Protein AF-A0A7Z9V517-F1 (afdb_monomer_lite)

Radius of gyration: 25.82 Å; chains: 1; bounding box: 36×52×67 Å

Secondary structure (DSSP, 8-state):
----EEEEEETTEEEEEETTTEEEEEEGGG----------------------THHHHHHHHHHHHHHHHHHHHHHHHHHT-HHHHHHHH-HHHHHHHHHT-HHHHHH-HHHHHHHHSHHHHHHHHH--

Structure (mmCIF, N/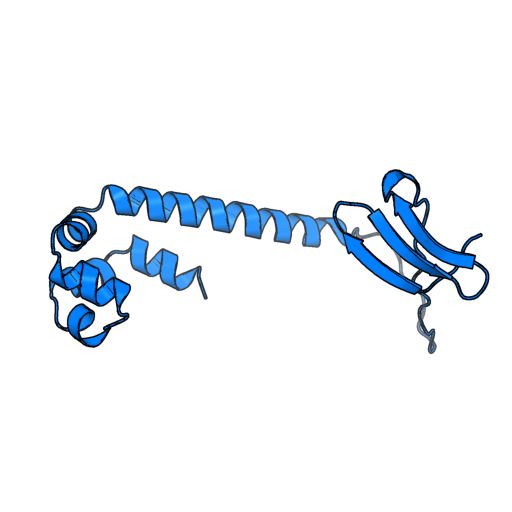CA/C/O backbone):
data_AF-A0A7Z9V517-F1
#
_entry.id   AF-A0A7Z9V517-F1
#
loop_
_atom_site.group_PDB
_atom_site.id
_atom_site.type_symbol
_atom_site.label_atom_id
_atom_site.label_alt_id
_atom_site.label_comp_id
_atom_site.label_asym_id
_atom_site.label_entity_id
_atom_site.label_seq_id
_atom_site.pdbx_PDB_ins_code
_atom_site.Cartn_x
_atom_site.Cartn_y
_atom_site.Cartn_z
_atom_site.occupancy
_atom_site.B_iso_or_equiv
_atom_site.auth_seq_id
_atom_site.auth_comp_id
_atom_site.auth_asym_id
_atom_site.auth_atom_id
_atom_site.pdbx_PDB_model_num
ATOM 1 N N . MET A 1 1 ? 9.382 -38.000 40.197 1.00 59.97 1 MET A N 1
ATOM 2 C CA . MET A 1 1 ? 9.467 -36.674 39.544 1.00 59.97 1 MET A CA 1
ATOM 3 C C . MET A 1 1 ? 10.438 -36.799 38.389 1.00 59.97 1 MET A C 1
ATOM 5 O O . MET A 1 1 ? 11.538 -37.285 38.616 1.00 59.97 1 MET A O 1
ATOM 9 N N . ILE A 1 2 ? 10.018 -36.449 37.175 1.00 63.31 2 ILE A N 1
ATOM 10 C CA . ILE A 1 2 ? 10.877 -36.505 35.987 1.00 63.31 2 ILE A CA 1
ATOM 11 C C . ILE A 1 2 ? 11.438 -35.103 35.777 1.00 63.31 2 ILE A C 1
ATOM 13 O O . ILE A 1 2 ? 10.679 -34.138 35.729 1.00 63.31 2 ILE A O 1
ATOM 17 N N . SER A 1 3 ? 12.760 -35.006 35.690 1.00 65.94 3 SER A N 1
ATOM 18 C CA . SER A 1 3 ? 13.480 -33.750 35.496 1.00 65.94 3 SER A CA 1
ATOM 19 C C . SER A 1 3 ? 14.325 -33.874 34.236 1.00 65.94 3 SER A C 1
ATOM 21 O O . SER A 1 3 ? 15.010 -34.881 34.036 1.00 65.94 3 SER A O 1
ATOM 23 N N . GLY A 1 4 ? 14.271 -32.864 33.382 1.00 69.94 4 GLY A N 1
ATOM 24 C CA . GLY A 1 4 ? 14.965 -32.859 32.104 1.00 69.94 4 GLY A CA 1
ATOM 25 C C . GLY A 1 4 ? 14.929 -31.481 31.467 1.00 69.94 4 GLY A C 1
ATOM 26 O O . GLY A 1 4 ? 14.243 -30.580 31.950 1.00 69.94 4 GLY A O 1
ATOM 27 N N . GLU A 1 5 ? 15.694 -31.332 30.400 1.00 74.69 5 GLU A N 1
ATOM 28 C CA . GLU A 1 5 ? 15.727 -30.127 29.583 1.00 74.69 5 GLU A CA 1
ATOM 29 C C . GLU A 1 5 ? 14.647 -30.211 28.504 1.00 74.69 5 GLU A C 1
ATOM 31 O O . GLU A 1 5 ? 14.480 -31.256 27.876 1.00 74.69 5 GLU A O 1
ATOM 36 N N . ILE A 1 6 ? 13.893 -29.134 28.298 1.00 77.69 6 ILE A N 1
ATOM 37 C CA . ILE A 1 6 ? 12.879 -29.081 27.242 1.00 77.69 6 ILE A CA 1
ATOM 38 C C . ILE A 1 6 ? 13.603 -28.805 25.924 1.00 77.69 6 ILE A C 1
ATOM 40 O O . ILE A 1 6 ? 14.203 -27.749 25.765 1.00 77.69 6 ILE A O 1
ATOM 44 N N . LEU A 1 7 ? 13.543 -29.756 24.991 1.00 79.00 7 LEU A N 1
ATOM 45 C CA . LEU A 1 7 ? 14.159 -29.643 23.669 1.00 79.00 7 LEU A CA 1
ATOM 46 C C . LEU A 1 7 ? 13.232 -28.964 22.657 1.00 79.00 7 LEU A C 1
ATOM 48 O O . LEU A 1 7 ? 13.695 -28.223 21.797 1.00 79.00 7 LEU A O 1
ATOM 52 N N . SER A 1 8 ? 11.927 -29.249 22.712 1.00 71.44 8 SER A N 1
ATOM 53 C CA . SER A 1 8 ? 10.958 -28.699 21.759 1.00 71.44 8 SER A CA 1
ATOM 54 C C . SER A 1 8 ? 9.523 -28.790 22.282 1.00 71.44 8 SER A C 1
ATOM 56 O O . SER A 1 8 ? 9.188 -29.707 23.036 1.00 71.44 8 SER A O 1
ATOM 58 N N . LEU A 1 9 ? 8.675 -27.855 21.852 1.00 72.88 9 LEU A N 1
ATOM 59 C CA . LEU A 1 9 ? 7.227 -27.865 22.045 1.00 72.88 9 LEU A CA 1
ATOM 60 C C . LEU A 1 9 ? 6.573 -27.791 20.665 1.00 72.88 9 LEU A C 1
ATOM 62 O O . LEU A 1 9 ? 6.654 -26.762 19.998 1.00 72.88 9 LEU A O 1
ATOM 66 N N . ASN A 1 10 ? 5.936 -28.879 20.235 1.00 73.88 10 ASN A N 1
ATOM 67 C CA . ASN A 1 10 ? 5.239 -28.931 18.952 1.00 73.88 10 ASN A CA 1
ATOM 68 C C . ASN A 1 10 ? 3.863 -29.581 19.135 1.00 73.88 10 ASN A C 1
ATOM 70 O O . ASN A 1 10 ? 3.748 -30.610 19.804 1.00 73.88 10 ASN A O 1
ATOM 74 N N . GLY A 1 11 ? 2.814 -28.938 18.612 1.00 62.28 11 GLY A N 1
ATOM 75 C CA . GLY A 1 11 ? 1.448 -29.471 18.644 1.00 62.28 11 GLY A CA 1
ATOM 76 C C . GLY A 1 11 ? 0.924 -29.811 20.045 1.00 62.28 11 GLY A C 1
ATOM 77 O O . GLY A 1 11 ? 0.196 -30.785 20.203 1.00 62.28 11 GLY A O 1
ATOM 78 N N . GLY A 1 12 ? 1.336 -29.070 21.082 1.00 69.62 12 GLY A N 1
ATOM 79 C CA . GLY A 1 12 ? 0.914 -29.324 22.468 1.00 69.62 12 GLY A CA 1
ATOM 80 C C . GLY A 1 12 ? 1.610 -30.510 23.146 1.00 69.62 12 GLY A C 1
ATOM 81 O O . GLY A 1 12 ? 1.116 -31.015 24.153 1.00 69.62 12 GLY A O 1
ATOM 82 N N . THR A 1 13 ? 2.751 -30.965 22.623 1.00 79.00 13 THR A N 1
ATOM 83 C CA . THR A 1 13 ? 3.551 -32.041 23.221 1.00 79.00 13 THR A CA 1
ATOM 84 C C . THR A 1 13 ? 4.974 -31.562 23.510 1.00 79.00 13 THR A C 1
ATOM 86 O O . THR A 1 13 ? 5.656 -31.033 22.631 1.00 79.00 13 THR A O 1
ATOM 89 N N . TYR A 1 14 ? 5.433 -31.750 24.749 1.00 79.38 14 TYR A N 1
ATOM 90 C CA . TYR A 1 14 ? 6.783 -31.410 25.192 1.00 79.38 14 TYR A CA 1
ATOM 91 C C . TYR A 1 14 ? 7.738 -32.559 24.912 1.00 79.38 14 TYR A C 1
ATOM 93 O O . TYR A 1 14 ? 7.587 -33.652 25.454 1.00 79.38 14 TYR A O 1
ATOM 101 N N . THR A 1 15 ? 8.766 -32.297 24.118 1.00 79.69 15 THR A N 1
ATOM 102 C CA . THR A 1 15 ? 9.908 -33.200 23.992 1.00 79.69 15 THR A CA 1
ATOM 103 C C . THR A 1 15 ? 10.962 -32.758 24.987 1.00 79.69 15 THR A C 1
ATOM 105 O O . THR A 1 15 ? 11.480 -31.646 24.896 1.00 79.69 15 THR A O 1
ATOM 108 N N . LEU A 1 16 ? 11.262 -33.614 25.956 1.00 79.81 16 LEU A N 1
ATOM 109 C CA . LEU A 1 16 ? 12.207 -33.332 27.024 1.00 79.81 16 LEU A CA 1
ATOM 110 C C . LEU A 1 16 ? 13.284 -34.408 27.101 1.00 79.81 16 LEU A C 1
ATOM 112 O O . LEU A 1 16 ? 13.030 -35.598 26.941 1.00 79.81 16 LEU A O 1
ATOM 116 N N . ARG A 1 17 ? 14.521 -33.979 27.325 1.00 78.25 17 ARG A N 1
ATOM 117 C CA . ARG A 1 17 ? 15.677 -34.853 27.472 1.00 78.25 17 ARG A CA 1
ATOM 118 C C . ARG A 1 17 ? 16.026 -34.958 28.939 1.00 78.25 17 ARG A C 1
ATOM 120 O O . ARG A 1 17 ? 16.468 -33.997 29.566 1.00 78.25 17 ARG A O 1
ATOM 127 N N . SER A 1 18 ? 15.813 -36.140 29.494 1.00 74.12 18 SER A N 1
ATOM 128 C CA . SER A 1 18 ? 16.231 -36.476 30.845 1.00 74.12 18 SER A CA 1
ATOM 129 C C . SER A 1 18 ? 17.555 -37.230 30.792 1.00 74.12 18 SER A C 1
ATOM 131 O O . SER A 1 18 ? 17.709 -38.177 30.024 1.00 74.12 18 SER A O 1
ATOM 133 N N . GLY A 1 19 ? 18.522 -36.832 31.621 1.00 72.06 19 GLY A N 1
ATOM 134 C CA . GLY A 1 19 ? 19.837 -37.481 31.657 1.00 72.06 19 GLY A CA 1
ATOM 135 C C . GLY A 1 19 ? 19.788 -38.958 32.067 1.00 72.06 19 GLY A C 1
ATOM 136 O O . GLY A 1 19 ? 20.676 -39.713 31.696 1.00 72.06 19 GLY A O 1
ATOM 137 N N . SER A 1 20 ? 18.747 -39.378 32.793 1.00 69.81 20 SER A N 1
ATOM 138 C CA . SER A 1 20 ? 18.571 -40.759 33.260 1.00 69.81 20 SER A CA 1
ATOM 139 C C . SER A 1 20 ? 17.622 -41.600 32.405 1.00 69.81 20 SER A C 1
ATOM 141 O O . SER A 1 20 ? 17.688 -42.822 32.468 1.00 69.81 20 SER A O 1
ATOM 143 N N . LEU A 1 21 ? 16.732 -40.972 31.631 1.00 68.94 21 LEU A N 1
ATOM 144 C CA . LEU A 1 21 ? 15.660 -41.661 30.894 1.00 68.94 21 LEU A CA 1
ATOM 145 C C . LEU A 1 21 ? 15.686 -41.400 29.379 1.00 68.94 21 LEU A C 1
ATOM 147 O O . LEU A 1 21 ? 14.824 -41.889 28.657 1.00 68.94 21 LEU A O 1
ATOM 151 N N . GLY A 1 22 ? 16.661 -40.633 28.886 1.00 76.31 22 GLY A N 1
ATOM 152 C CA . GLY A 1 22 ? 16.758 -40.272 27.475 1.00 76.31 22 GLY A CA 1
ATOM 153 C C . GLY A 1 22 ? 15.721 -39.226 27.061 1.00 76.31 22 GLY A C 1
ATOM 154 O O . GLY A 1 22 ? 15.322 -38.369 27.852 1.00 76.31 22 GLY A O 1
ATOM 155 N N . THR A 1 23 ? 15.320 -39.258 25.793 1.00 79.81 23 THR A N 1
ATOM 156 C CA . THR A 1 23 ? 14.335 -38.325 25.235 1.00 79.81 23 THR A CA 1
ATOM 157 C C . THR A 1 23 ? 12.930 -38.869 25.455 1.00 79.81 23 THR A C 1
ATOM 159 O O . THR A 1 23 ? 12.600 -39.947 24.969 1.00 79.81 23 THR A O 1
ATOM 162 N N . ILE A 1 24 ? 12.104 -38.120 26.179 1.00 76.94 24 ILE A N 1
ATOM 163 C CA . ILE A 1 24 ? 10.715 -38.465 26.467 1.00 76.94 24 ILE A CA 1
ATOM 164 C C . ILE A 1 24 ? 9.809 -37.384 25.883 1.00 76.94 24 ILE A C 1
ATOM 166 O O . ILE A 1 24 ? 10.075 -36.186 25.989 1.00 76.94 24 ILE A O 1
ATOM 170 N N . THR A 1 25 ? 8.706 -37.827 25.302 1.00 80.88 25 THR A N 1
ATOM 171 C CA . THR A 1 25 ? 7.668 -36.985 24.719 1.00 80.88 25 THR A CA 1
ATOM 172 C C . THR A 1 25 ? 6.450 -37.010 25.643 1.00 80.88 25 THR A C 1
ATOM 174 O O . THR A 1 25 ? 5.878 -38.070 25.887 1.00 80.88 25 THR A O 1
ATOM 177 N N . ILE A 1 26 ? 6.075 -35.861 26.209 1.00 77.44 26 ILE A N 1
ATOM 178 C CA . ILE A 1 26 ? 4.992 -35.729 27.192 1.00 77.44 26 ILE A CA 1
ATOM 179 C C . ILE A 1 26 ? 3.913 -34.785 26.648 1.00 77.44 26 ILE A C 1
ATOM 181 O O . ILE A 1 26 ? 4.205 -33.613 26.404 1.00 77.44 26 ILE A O 1
ATOM 185 N N . PRO A 1 27 ? 2.659 -35.243 26.495 1.00 78.75 27 PRO A N 1
ATOM 186 C CA . PRO A 1 27 ? 1.542 -34.366 26.158 1.00 78.75 27 PRO A CA 1
ATOM 187 C C . PRO A 1 27 ? 1.367 -33.273 27.215 1.00 78.75 27 PRO A C 1
ATOM 189 O O . PRO A 1 27 ? 1.414 -33.560 28.413 1.00 78.75 27 PRO A O 1
ATOM 192 N N . GLN A 1 28 ? 1.116 -32.033 26.796 1.00 65.94 28 GLN A N 1
ATOM 193 C CA . GLN A 1 28 ? 0.913 -30.896 27.702 1.00 65.94 28 GLN A CA 1
ATOM 194 C C . GLN A 1 28 ? -0.209 -31.149 28.719 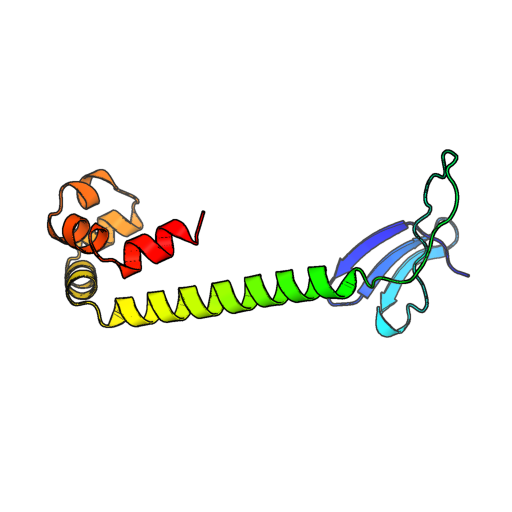1.00 65.94 28 GLN A C 1
ATOM 196 O O . GLN A 1 28 ? -0.105 -30.710 29.861 1.00 65.94 28 GLN A O 1
ATOM 201 N N . SER A 1 29 ? -1.237 -31.919 28.347 1.00 75.88 29 SER A N 1
ATOM 202 C CA . SER A 1 29 ? -2.333 -32.322 29.240 1.00 75.88 29 SER A CA 1
ATOM 203 C C . SER A 1 29 ? -1.873 -33.102 30.478 1.00 75.88 29 SER A C 1
ATOM 205 O O . SER A 1 29 ? -2.542 -33.065 31.506 1.00 75.88 29 SER A O 1
ATOM 207 N N . ASN A 1 30 ? -0.715 -33.763 30.411 1.00 72.81 30 ASN A N 1
ATOM 208 C CA . ASN A 1 30 ? -0.144 -34.540 31.511 1.00 72.81 30 ASN A CA 1
ATOM 209 C C . ASN A 1 30 ? 0.906 -33.755 32.324 1.00 72.81 30 ASN A C 1
ATOM 211 O O . ASN A 1 30 ? 1.510 -34.301 33.252 1.00 72.81 30 ASN A O 1
ATOM 215 N N . VAL A 1 31 ? 1.141 -32.476 32.007 1.00 67.38 31 VAL A N 1
ATOM 216 C CA . VAL A 1 31 ? 2.111 -31.626 32.708 1.00 67.38 31 VAL A CA 1
ATOM 217 C C . VAL A 1 31 ? 1.425 -30.887 33.854 1.00 67.38 31 VAL A C 1
ATOM 219 O O . VAL A 1 31 ? 0.681 -29.934 33.653 1.00 67.38 31 VAL A O 1
ATOM 222 N N . ARG A 1 32 ? 1.704 -31.308 35.092 1.00 66.94 32 ARG A N 1
ATOM 223 C CA . ARG A 1 32 ? 1.070 -30.720 36.286 1.00 66.94 32 ARG A CA 1
ATOM 224 C C . ARG A 1 32 ? 1.745 -29.439 36.787 1.00 66.94 32 ARG A C 1
ATOM 226 O O . ARG A 1 32 ? 1.081 -28.592 37.376 1.00 66.94 32 ARG A O 1
ATOM 233 N N . THR A 1 33 ? 3.061 -29.287 36.629 1.00 58.62 33 THR A N 1
ATOM 234 C CA . THR A 1 33 ? 3.805 -28.092 37.078 1.00 58.62 33 THR A CA 1
ATOM 235 C C . THR A 1 33 ? 5.157 -28.018 36.372 1.00 58.62 33 THR A C 1
ATOM 237 O O . THR A 1 33 ? 5.908 -28.991 36.400 1.00 58.62 33 THR A O 1
ATOM 240 N N . ILE A 1 34 ? 5.504 -26.858 35.809 1.00 64.75 34 ILE A N 1
ATOM 241 C CA . ILE A 1 34 ? 6.850 -26.562 35.301 1.00 64.75 34 ILE A CA 1
ATOM 242 C C . ILE A 1 34 ? 7.521 -25.621 36.300 1.00 64.75 34 ILE A C 1
ATOM 244 O O . ILE A 1 34 ? 6.990 -24.557 36.608 1.00 64.75 34 ILE A O 1
ATOM 248 N N . ARG A 1 35 ? 8.679 -26.018 36.836 1.00 65.00 35 ARG A N 1
ATOM 249 C CA . ARG A 1 35 ? 9.496 -25.154 37.696 1.00 65.00 35 ARG A CA 1
ATOM 250 C C . ARG A 1 35 ? 10.738 -24.728 36.918 1.00 65.00 35 ARG A C 1
ATOM 252 O O . ARG A 1 35 ? 11.625 -25.568 36.747 1.00 65.00 35 ARG A O 1
ATOM 259 N N . PRO A 1 36 ? 10.833 -23.473 36.447 1.00 53.44 36 PRO A N 1
ATOM 260 C CA . PRO A 1 36 ? 12.096 -22.974 35.933 1.00 53.44 36 PRO A CA 1
ATOM 261 C C . PRO A 1 36 ? 13.114 -23.024 37.073 1.00 53.44 36 PRO A C 1
ATOM 263 O O . PRO A 1 36 ? 12.836 -22.593 38.194 1.00 53.44 36 PRO A O 1
ATOM 266 N N . ARG A 1 37 ? 14.288 -23.604 36.809 1.00 53.19 37 ARG A N 1
ATOM 267 C CA . ARG A 1 37 ? 15.425 -23.517 37.727 1.00 53.19 37 ARG A CA 1
ATOM 268 C C . ARG A 1 37 ? 15.927 -22.076 37.692 1.00 53.19 37 ARG A C 1
ATOM 270 O O . ARG A 1 37 ? 16.856 -21.754 36.964 1.00 53.19 37 ARG A O 1
ATOM 277 N N . SER A 1 38 ? 15.266 -21.202 38.444 1.00 48.47 38 SER A N 1
ATOM 278 C CA . SER A 1 38 ? 15.752 -19.858 38.715 1.00 48.47 38 SER A CA 1
ATOM 279 C C . SER A 1 38 ? 17.110 -19.984 39.399 1.00 48.47 38 SER A C 1
ATOM 281 O O . SER A 1 38 ? 17.210 -20.509 40.509 1.00 48.47 38 SER A O 1
ATOM 283 N N . ALA A 1 39 ? 18.162 -19.539 38.715 1.00 48.75 39 ALA A N 1
ATOM 284 C CA . ALA A 1 39 ? 19.442 -19.260 39.338 1.00 48.75 39 ALA A CA 1
ATOM 285 C C . ALA A 1 39 ? 19.227 -18.091 40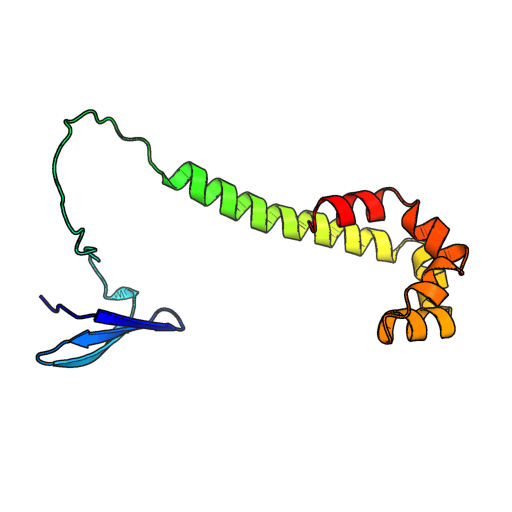.309 1.00 48.75 39 ALA A C 1
ATOM 287 O O . ALA A 1 39 ? 19.208 -16.923 39.928 1.00 48.75 39 ALA A O 1
ATOM 288 N N . THR A 1 40 ? 18.960 -18.426 41.567 1.00 42.12 40 THR A N 1
ATOM 289 C CA . THR A 1 40 ? 18.778 -17.467 42.649 1.00 42.12 40 THR A CA 1
ATOM 290 C C . THR A 1 40 ? 20.129 -16.859 43.007 1.00 42.12 40 THR A C 1
ATOM 292 O O . THR A 1 40 ? 20.911 -17.487 43.715 1.00 42.12 40 THR A O 1
ATOM 295 N N . ASN A 1 41 ? 20.372 -15.616 42.591 1.00 42.50 41 ASN A N 1
ATOM 296 C CA . ASN A 1 41 ? 21.266 -14.719 43.316 1.00 42.50 41 ASN A CA 1
ATOM 297 C C . ASN A 1 41 ? 20.434 -13.633 44.012 1.00 42.50 41 ASN A C 1
ATOM 299 O O . ASN A 1 41 ? 19.923 -12.707 43.399 1.00 42.50 41 ASN A O 1
ATOM 303 N N . ALA A 1 42 ? 20.276 -13.867 45.315 1.00 47.56 42 ALA A N 1
ATOM 304 C CA . ALA A 1 42 ? 20.168 -12.943 46.439 1.00 47.56 42 ALA A CA 1
ATOM 305 C C . ALA A 1 42 ? 19.351 -11.629 46.343 1.00 47.56 42 ALA A C 1
ATOM 307 O O . ALA A 1 42 ? 19.753 -10.652 45.729 1.00 47.56 42 ALA A O 1
ATOM 308 N N . ARG A 1 43 ? 18.361 -11.590 47.254 1.00 49.78 43 ARG A N 1
ATOM 309 C CA . ARG A 1 43 ? 17.928 -10.470 48.120 1.00 49.78 43 ARG A CA 1
ATOM 310 C C . ARG A 1 43 ? 17.236 -9.274 47.455 1.00 49.78 43 ARG A C 1
ATOM 312 O O . ARG A 1 43 ? 17.882 -8.319 47.053 1.00 49.78 43 ARG A O 1
ATOM 319 N N . THR A 1 44 ? 15.915 -9.201 47.633 1.00 39.72 44 THR A N 1
ATOM 320 C CA . THR A 1 44 ? 15.298 -8.258 48.595 1.00 39.72 44 THR A CA 1
ATOM 321 C C . THR A 1 44 ? 13.798 -8.532 48.781 1.00 39.72 44 THR A C 1
ATOM 323 O O . THR A 1 44 ? 13.019 -8.600 47.842 1.00 39.72 44 THR A O 1
ATOM 326 N N . GLN A 1 45 ? 13.457 -8.768 50.048 1.00 46.09 45 GLN A N 1
ATOM 327 C CA . GLN A 1 45 ? 12.188 -8.578 50.761 1.00 46.09 45 GLN A CA 1
ATOM 328 C C . GLN A 1 45 ? 10.916 -8.191 49.975 1.00 46.09 45 GLN A C 1
ATOM 330 O O . GLN A 1 45 ? 10.696 -7.045 49.605 1.00 46.09 45 GLN A O 1
ATOM 335 N N . SER A 1 46 ? 10.008 -9.165 49.908 1.00 50.56 46 SER A N 1
ATOM 336 C CA . SER A 1 46 ? 8.655 -9.123 50.483 1.00 50.56 46 SER A CA 1
ATOM 337 C C . SER A 1 46 ? 7.877 -7.802 50.462 1.00 50.56 46 SER A C 1
ATOM 339 O O . SER A 1 46 ? 7.849 -7.098 51.467 1.00 50.56 46 SER A O 1
ATOM 341 N N . ARG A 1 47 ? 7.059 -7.605 49.420 1.00 43.12 47 ARG A N 1
ATOM 342 C CA . ARG A 1 47 ? 5.660 -7.155 49.554 1.00 43.12 47 ARG A CA 1
ATOM 343 C C . ARG A 1 47 ? 4.807 -7.802 48.457 1.00 43.12 47 ARG A C 1
ATOM 345 O O . ARG A 1 47 ? 4.986 -7.523 47.280 1.00 43.12 47 ARG A O 1
ATOM 352 N N . SER A 1 48 ? 3.884 -8.675 48.849 1.00 40.59 48 SER A N 1
ATOM 353 C CA . SER A 1 48 ? 2.687 -9.001 48.061 1.00 40.59 48 SER A CA 1
ATOM 354 C C . SER A 1 48 ? 1.540 -8.135 48.605 1.00 40.59 48 SER A C 1
ATOM 356 O O . SER A 1 48 ? 1.514 -7.872 49.807 1.00 40.59 48 SER A O 1
ATOM 358 N N . PRO A 1 49 ? 0.630 -7.660 47.744 1.00 48.84 49 PRO A N 1
ATOM 359 C CA . PRO A 1 49 ? -0.423 -8.547 47.282 1.00 48.84 49 PRO A CA 1
ATOM 360 C C . PRO A 1 49 ? -0.496 -8.623 45.757 1.00 48.84 49 PRO A C 1
ATOM 362 O O . PRO A 1 49 ? -0.512 -7.615 45.055 1.00 48.84 49 PRO A O 1
ATOM 365 N N . SER A 1 50 ? -0.549 -9.870 45.289 1.00 50.72 50 SER A N 1
ATOM 366 C CA . SER A 1 50 ? -1.433 -10.342 44.223 1.00 50.72 50 SER A CA 1
ATOM 367 C C . SER A 1 50 ? -1.917 -9.259 43.251 1.00 50.72 50 SER A C 1
ATOM 369 O O . SER A 1 50 ? -2.977 -8.671 43.432 1.00 50.72 50 SER A O 1
ATOM 371 N N . HIS A 1 51 ? -1.135 -9.012 42.206 1.00 46.38 51 HIS A N 1
ATOM 372 C CA . HIS A 1 51 ? -1.668 -8.531 40.941 1.00 46.38 51 HIS A CA 1
ATOM 373 C C . HIS A 1 51 ? -1.273 -9.572 39.905 1.00 46.38 51 HIS A C 1
ATOM 375 O O . HIS A 1 51 ? -0.092 -9.777 39.626 1.00 46.38 51 HIS A O 1
ATOM 381 N N . ASN A 1 52 ? -2.275 -10.303 39.422 1.00 48.34 52 ASN A N 1
ATOM 382 C CA . ASN A 1 52 ? -2.145 -11.211 38.294 1.00 48.34 52 ASN A CA 1
ATOM 383 C C . ASN A 1 52 ? -1.405 -10.490 37.151 1.00 48.34 52 ASN A C 1
ATOM 385 O O . ASN A 1 52 ? -1.935 -9.501 36.652 1.00 48.34 52 ASN A O 1
ATOM 389 N N . PRO A 1 53 ? -0.257 -10.990 36.657 1.00 51.84 53 PRO A N 1
ATOM 390 C CA . PRO A 1 53 ? 0.327 -10.485 35.409 1.00 51.84 53 PRO A CA 1
ATOM 391 C C . PRO A 1 53 ? -0.531 -10.862 34.184 1.00 51.84 53 PRO A C 1
ATOM 393 O O . PRO A 1 53 ? -0.274 -10.423 33.068 1.00 51.84 53 PRO A O 1
ATOM 396 N N . VAL A 1 54 ? -1.574 -11.670 34.400 1.00 51.66 54 VAL A N 1
ATOM 397 C CA . VAL A 1 54 ? -2.457 -12.230 33.376 1.00 51.66 54 VAL A CA 1
ATOM 398 C C . VAL A 1 54 ? -3.315 -11.159 32.693 1.00 51.66 54 VAL A C 1
ATOM 400 O O . VAL A 1 54 ? -3.634 -11.314 31.521 1.00 51.66 54 VAL A O 1
ATOM 403 N N . SER A 1 55 ? -3.660 -10.057 33.364 1.00 52.69 55 SER A N 1
ATOM 404 C CA . SER A 1 55 ? -4.457 -8.993 32.736 1.00 52.69 55 SER A CA 1
ATOM 405 C C . SER A 1 55 ? -3.680 -8.233 31.659 1.00 52.69 55 SER A C 1
ATOM 407 O O . SER A 1 55 ? -4.256 -7.955 30.619 1.00 52.69 55 SER A O 1
ATOM 409 N N . GLY A 1 56 ? -2.382 -7.967 31.845 1.00 55.72 56 GLY A N 1
ATOM 410 C CA . GLY A 1 56 ? -1.557 -7.331 30.807 1.00 55.72 56 GLY A CA 1
ATOM 411 C C . GLY A 1 56 ? -1.353 -8.238 29.591 1.00 55.72 56 GLY A C 1
ATOM 412 O O . GLY A 1 56 ? -1.573 -7.829 28.461 1.00 55.72 56 GLY A O 1
ATOM 413 N N . GLN A 1 57 ? -1.053 -9.516 29.834 1.00 53.09 57 GLN A N 1
ATOM 414 C CA . GLN A 1 57 ? -0.770 -10.482 28.770 1.00 53.09 57 GLN A CA 1
ATOM 415 C C . GLN A 1 57 ? -2.013 -10.878 27.951 1.00 53.09 57 GLN A C 1
ATOM 417 O O . GLN A 1 57 ? -1.908 -11.093 26.747 1.00 53.09 57 GLN A O 1
ATOM 422 N N . ILE A 1 58 ? -3.200 -10.942 28.571 1.00 56.00 58 ILE A N 1
ATOM 423 C CA . ILE A 1 58 ? -4.469 -11.122 27.841 1.00 56.00 58 ILE A CA 1
ATOM 424 C C . ILE A 1 58 ? -4.836 -9.848 27.070 1.00 56.00 58 ILE A C 1
ATOM 426 O O . ILE A 1 58 ? -5.365 -9.954 25.965 1.00 56.00 58 ILE A O 1
ATOM 430 N N . GLN A 1 59 ? -4.524 -8.664 27.607 1.00 56.69 59 GLN A N 1
ATOM 431 C CA . GLN A 1 59 ? -4.745 -7.395 26.912 1.00 56.69 59 GLN A CA 1
ATOM 432 C C . GLN A 1 59 ? -3.885 -7.292 25.647 1.00 56.69 59 GLN A C 1
ATOM 434 O O . GLN A 1 59 ? -4.407 -6.886 24.616 1.00 56.69 59 GLN A O 1
ATOM 439 N N . ASP A 1 60 ? -2.619 -7.716 25.697 1.00 59.41 60 ASP A N 1
ATOM 440 C CA . ASP A 1 60 ? -1.717 -7.733 24.537 1.00 59.41 60 ASP A CA 1
ATOM 441 C C . ASP A 1 60 ? -2.177 -8.739 23.469 1.00 59.41 60 ASP A C 1
ATOM 443 O O . ASP A 1 60 ? -2.192 -8.424 22.280 1.00 59.41 60 ASP A O 1
ATOM 447 N N . MET A 1 61 ? -2.636 -9.930 23.878 1.00 57.31 61 MET A N 1
ATOM 448 C CA . MET A 1 61 ? -3.208 -10.919 22.952 1.00 57.31 61 MET A CA 1
ATOM 449 C C . MET A 1 61 ? -4.530 -10.433 22.334 1.00 57.31 61 MET A C 1
ATOM 451 O O . MET A 1 61 ? -4.743 -10.623 21.138 1.00 57.31 61 MET A O 1
ATOM 455 N N . GLN A 1 62 ? -5.396 -9.761 23.104 1.00 57.69 62 GLN A N 1
ATOM 456 C CA . GLN A 1 62 ? -6.586 -9.089 22.568 1.00 57.69 62 GLN A CA 1
ATOM 457 C C . GLN A 1 62 ? -6.214 -7.946 21.622 1.00 57.69 62 GLN A C 1
ATOM 459 O O . GLN A 1 62 ? -6.867 -7.789 20.597 1.00 57.69 62 GLN A O 1
ATOM 464 N N . HIS A 1 63 ? -5.170 -7.172 21.919 1.00 57.12 63 HIS A N 1
ATOM 465 C CA . HIS A 1 63 ? -4.708 -6.086 21.055 1.00 57.12 63 HIS A CA 1
ATOM 466 C C . HIS A 1 63 ? -4.165 -6.605 19.723 1.00 57.12 63 HIS A C 1
ATOM 468 O O . HIS A 1 63 ? -4.450 -6.011 18.689 1.00 57.12 63 HIS A O 1
ATOM 474 N N . MET A 1 64 ? -3.445 -7.730 19.729 1.00 56.78 64 MET A N 1
ATOM 475 C CA . MET A 1 64 ? -2.977 -8.387 18.504 1.00 56.78 64 MET A CA 1
ATOM 476 C C . MET A 1 64 ? -4.151 -8.942 17.685 1.00 56.78 64 MET A C 1
ATOM 478 O O . MET A 1 64 ? -4.255 -8.650 16.500 1.00 56.78 64 MET A O 1
ATOM 482 N N . MET A 1 65 ? -5.097 -9.645 18.325 1.00 56.94 65 MET A N 1
ATOM 483 C CA . MET A 1 65 ? -6.293 -10.172 17.645 1.00 56.94 65 MET A CA 1
ATOM 484 C C . MET A 1 65 ? -7.212 -9.067 17.095 1.00 56.94 65 MET A C 1
ATOM 486 O O . MET A 1 65 ? -7.813 -9.235 16.037 1.00 56.94 65 MET A O 1
ATOM 490 N N . THR A 1 66 ? -7.323 -7.935 17.797 1.00 59.50 66 THR A N 1
ATOM 491 C CA . THR A 1 66 ? -8.118 -6.776 17.350 1.00 59.50 66 THR A CA 1
ATOM 492 C C . THR A 1 66 ? -7.381 -5.986 16.270 1.00 59.50 66 THR A C 1
ATOM 494 O O . THR A 1 66 ? -8.001 -5.550 15.308 1.00 59.50 66 THR A O 1
ATOM 497 N N . GLY A 1 67 ? -6.056 -5.855 16.378 1.00 62.44 67 GLY A N 1
ATOM 498 C CA . GLY A 1 67 ? -5.218 -5.214 15.366 1.00 62.44 67 GLY A CA 1
ATOM 499 C C . GLY A 1 67 ? -5.301 -5.920 14.014 1.00 62.44 67 GLY A C 1
ATOM 500 O O . GLY A 1 67 ? -5.462 -5.249 12.998 1.00 62.44 67 GLY A O 1
ATOM 501 N N . ASP A 1 68 ? -5.290 -7.256 14.009 1.00 65.44 68 ASP A N 1
ATOM 502 C CA . ASP A 1 68 ? -5.513 -8.052 12.798 1.00 65.44 68 ASP A CA 1
ATOM 503 C C . ASP A 1 68 ? -6.932 -7.869 12.241 1.00 65.44 68 ASP A C 1
ATOM 505 O O . ASP A 1 68 ? -7.093 -7.689 11.036 1.00 65.44 68 ASP A O 1
ATOM 509 N N . ALA A 1 69 ? -7.965 -7.859 13.092 1.00 70.06 69 ALA A N 1
ATOM 510 C CA . ALA A 1 69 ? -9.352 -7.671 12.654 1.00 70.06 69 ALA A CA 1
ATOM 511 C C . ALA A 1 69 ? -9.604 -6.273 12.062 1.00 70.06 69 ALA A C 1
ATOM 513 O O . ALA A 1 69 ? -10.243 -6.151 11.015 1.00 70.06 69 ALA A O 1
ATOM 514 N N . ASP A 1 70 ? -9.062 -5.228 12.689 1.00 75.62 70 ASP A N 1
ATOM 515 C CA . ASP A 1 70 ? -9.142 -3.854 12.197 1.00 75.62 70 ASP A CA 1
ATOM 516 C C . ASP A 1 70 ? -8.404 -3.716 10.863 1.00 75.62 70 ASP A C 1
ATOM 518 O O . ASP A 1 70 ? -8.960 -3.181 9.905 1.00 75.62 70 ASP A O 1
ATOM 522 N N . ILE A 1 71 ? -7.163 -4.216 10.770 1.00 72.12 71 ILE A N 1
ATOM 523 C CA . ILE A 1 71 ? -6.379 -4.185 9.525 1.00 72.12 71 ILE A CA 1
ATOM 524 C C . ILE A 1 71 ? -7.100 -4.961 8.426 1.00 72.12 71 ILE A C 1
ATOM 526 O O . ILE A 1 71 ? -7.187 -4.477 7.300 1.00 72.12 71 ILE A O 1
ATOM 530 N N . MET A 1 72 ? -7.677 -6.118 8.742 1.00 75.56 72 MET A N 1
ATOM 531 C CA . MET A 1 72 ? -8.437 -6.907 7.781 1.00 75.56 72 MET A CA 1
ATOM 532 C C . MET A 1 72 ? -9.689 -6.159 7.313 1.00 75.56 72 MET A C 1
ATOM 534 O O . MET A 1 72 ? -9.934 -6.104 6.112 1.00 75.56 72 MET A O 1
ATOM 538 N N . SER A 1 73 ? -10.425 -5.501 8.217 1.00 78.94 73 SER A N 1
ATOM 539 C CA . SER A 1 73 ? -11.556 -4.634 7.860 1.00 78.94 73 SER A CA 1
ATOM 540 C C . SER A 1 73 ? -11.127 -3.452 6.988 1.00 78.94 73 SER A C 1
ATOM 542 O O . SER A 1 73 ? -11.843 -3.085 6.058 1.00 78.94 73 SER A O 1
ATOM 544 N N . MET A 1 74 ? -9.959 -2.863 7.253 1.00 75.31 74 MET A N 1
ATOM 545 C CA . MET A 1 74 ? -9.401 -1.798 6.423 1.00 75.31 74 MET A CA 1
ATOM 546 C C . MET A 1 74 ? -9.010 -2.326 5.034 1.00 75.31 74 MET A C 1
ATOM 548 O O . MET A 1 74 ? -9.359 -1.703 4.039 1.00 75.31 74 MET A O 1
ATOM 552 N N . ILE A 1 75 ? -8.387 -3.504 4.928 1.00 76.75 75 ILE A N 1
ATOM 553 C CA . ILE A 1 75 ? -8.081 -4.155 3.640 1.00 76.75 75 ILE A CA 1
ATOM 554 C C . ILE A 1 75 ? -9.364 -4.481 2.862 1.00 76.75 75 ILE A C 1
ATOM 556 O O . ILE A 1 75 ? -9.430 -4.233 1.661 1.00 76.75 75 ILE A O 1
ATOM 560 N N . LEU A 1 76 ? -10.394 -4.992 3.540 1.00 79.56 76 LEU A N 1
ATOM 561 C CA . LEU A 1 76 ? -11.719 -5.217 2.957 1.00 79.56 76 LEU A CA 1
ATOM 562 C C . LEU A 1 76 ? -12.319 -3.908 2.435 1.00 79.56 76 LEU A C 1
ATOM 564 O O . LEU A 1 76 ? -12.808 -3.879 1.316 1.00 79.56 76 LEU A O 1
ATOM 568 N N . SER A 1 77 ? -12.200 -2.808 3.179 1.00 80.06 77 SER A N 1
ATOM 569 C CA . SER A 1 77 ? -12.678 -1.500 2.712 1.00 80.06 77 SER A CA 1
ATOM 570 C C . SER A 1 77 ? -11.906 -0.966 1.501 1.00 80.06 77 SER A C 1
ATOM 572 O O . SER A 1 77 ? -12.466 -0.231 0.694 1.00 80.06 77 SER A O 1
ATOM 574 N N . LEU A 1 78 ? -10.639 -1.365 1.334 1.00 80.25 78 LEU A N 1
ATOM 575 C CA . LEU A 1 78 ? -9.854 -1.026 0.147 1.00 80.25 78 LEU A CA 1
ATOM 576 C C . LEU A 1 78 ? -10.301 -1.813 -1.091 1.00 80.25 78 LEU A C 1
ATOM 578 O O . LEU A 1 78 ? -10.078 -1.347 -2.202 1.00 80.25 78 LEU A O 1
ATOM 582 N N . GLN A 1 79 ? -10.947 -2.974 -0.938 1.00 79.06 79 GLN A N 1
ATOM 583 C CA . GLN A 1 79 ? -11.506 -3.724 -2.071 1.00 79.06 79 GLN A CA 1
ATOM 584 C C . GLN A 1 79 ? -12.592 -2.926 -2.810 1.00 79.06 79 GLN A C 1
ATOM 586 O O . GLN A 1 79 ? -12.694 -3.010 -4.036 1.00 79.06 79 GLN A O 1
ATOM 591 N N . ASP A 1 80 ? -13.362 -2.132 -2.068 1.00 80.38 80 ASP A N 1
ATOM 592 C CA . ASP A 1 80 ? -14.396 -1.246 -2.604 1.00 80.38 80 ASP A CA 1
ATOM 593 C C . ASP A 1 80 ? -13.836 0.112 -3.070 1.00 80.38 80 ASP A C 1
ATOM 595 O O . ASP A 1 80 ? -14.583 0.968 -3.550 1.00 80.38 80 ASP A O 1
ATOM 599 N N . ASP A 1 81 ? -12.524 0.332 -2.940 1.00 83.38 81 ASP A N 1
ATOM 600 C CA . ASP A 1 81 ? -11.895 1.598 -3.289 1.00 83.38 81 ASP A CA 1
ATOM 601 C C . ASP A 1 81 ? -11.700 1.726 -4.816 1.00 83.38 81 ASP A C 1
ATOM 603 O O . ASP A 1 81 ? -11.019 0.901 -5.437 1.00 83.38 81 ASP A O 1
ATOM 607 N N . PRO A 1 82 ? -12.247 2.780 -5.450 1.00 83.00 82 PRO A N 1
ATOM 608 C CA . PRO A 1 82 ? -12.173 2.953 -6.897 1.00 83.00 82 PRO A CA 1
ATOM 609 C C . PRO A 1 82 ? -10.762 3.287 -7.401 1.00 83.00 82 PRO A C 1
ATOM 611 O O . PRO A 1 82 ? -10.491 3.128 -8.591 1.00 83.00 82 PRO A O 1
ATOM 614 N N . ASP A 1 83 ? -9.858 3.784 -6.554 1.00 83.31 83 ASP A N 1
ATOM 615 C CA . ASP A 1 83 ? -8.457 3.987 -6.923 1.00 83.31 83 ASP A CA 1
ATOM 616 C C . ASP A 1 83 ? -7.687 2.662 -6.872 1.00 83.31 83 ASP A C 1
ATOM 618 O O . ASP A 1 83 ? -6.894 2.398 -7.780 1.00 83.31 83 ASP A O 1
ATOM 622 N N . LEU A 1 84 ? -7.964 1.791 -5.889 1.00 83.12 84 LEU A N 1
ATOM 623 C CA . LEU A 1 84 ? -7.393 0.439 -5.863 1.00 83.12 84 LEU A CA 1
ATOM 624 C C . LEU A 1 84 ? -7.880 -0.393 -7.056 1.00 83.12 84 LEU A C 1
ATOM 626 O O . LEU A 1 84 ? -7.067 -1.029 -7.722 1.00 83.12 84 LEU A O 1
ATOM 630 N N . GLN A 1 85 ? -9.178 -0.356 -7.368 1.00 85.62 85 GLN A N 1
ATOM 631 C CA . GLN A 1 85 ? -9.740 -1.080 -8.513 1.00 85.62 85 GLN A CA 1
ATOM 632 C C . GLN A 1 85 ? -9.032 -0.716 -9.816 1.00 85.62 85 GLN A C 1
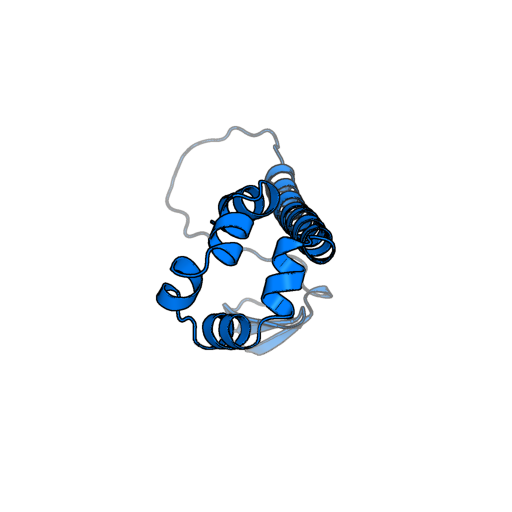ATOM 634 O O . GLN A 1 85 ? -8.601 -1.599 -10.550 1.00 85.62 85 GLN A O 1
ATOM 639 N N . ARG A 1 86 ? -8.794 0.577 -10.058 1.00 85.12 86 ARG A N 1
ATOM 640 C CA . ARG A 1 86 ? -8.065 1.012 -11.253 1.00 85.12 86 ARG A CA 1
ATOM 641 C C . ARG A 1 86 ? -6.607 0.557 -11.291 1.00 85.12 86 ARG A C 1
ATOM 643 O O . ARG A 1 86 ? -6.047 0.431 -12.372 1.00 85.12 86 ARG A O 1
ATOM 650 N N . ILE A 1 87 ? -5.977 0.361 -10.133 1.00 83.62 87 ILE A N 1
ATOM 651 C CA . ILE A 1 87 ? -4.619 -0.189 -10.048 1.00 83.62 87 ILE A CA 1
ATOM 652 C C . ILE A 1 87 ? -4.627 -1.680 -10.382 1.00 83.62 87 ILE A C 1
ATOM 654 O O . ILE A 1 87 ? -3.740 -2.143 -11.088 1.00 83.62 87 ILE A O 1
ATOM 658 N N . LEU A 1 88 ? -5.639 -2.418 -9.916 1.00 84.81 88 LEU A N 1
ATOM 659 C CA . LEU A 1 88 ? -5.825 -3.833 -10.247 1.00 84.81 88 LEU A CA 1
ATOM 660 C C . LEU A 1 88 ? -6.192 -4.044 -11.725 1.00 84.81 88 LEU A C 1
ATOM 662 O O . LEU A 1 88 ? -5.841 -5.072 -12.302 1.00 84.81 88 LEU A O 1
ATOM 666 N N . GLU A 1 89 ? -6.887 -3.080 -12.331 1.00 88.38 89 GLU A N 1
ATOM 667 C CA . GLU A 1 89 ? -7.223 -3.058 -13.759 1.00 88.38 89 GLU A CA 1
ATOM 668 C C . GLU A 1 89 ? -6.029 -2.694 -14.656 1.00 88.38 89 GLU A C 1
ATOM 670 O O . GLU A 1 89 ? -6.052 -3.007 -15.847 1.00 88.38 89 GLU A O 1
ATOM 675 N N . ASP A 1 90 ? -4.987 -2.053 -14.113 1.00 87.94 90 ASP A N 1
ATOM 676 C CA . ASP A 1 90 ? -3.791 -1.675 -14.864 1.00 87.94 90 ASP A CA 1
ATOM 677 C C .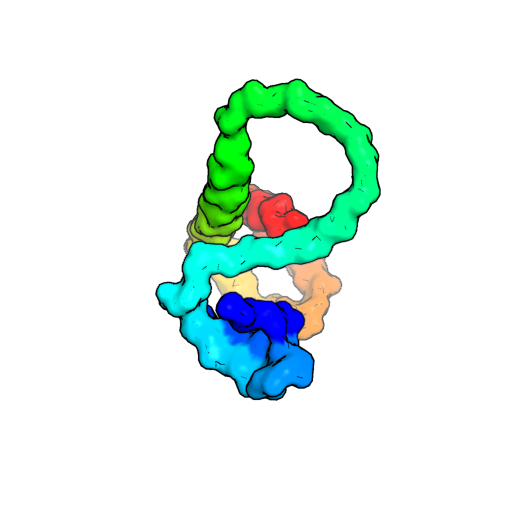 ASP A 1 90 ? -2.704 -2.771 -14.756 1.00 87.94 90 ASP A C 1
ATOM 679 O O . ASP A 1 90 ? -2.081 -2.956 -13.702 1.00 87.94 90 ASP A O 1
ATOM 683 N N . PRO A 1 91 ? -2.420 -3.501 -15.851 1.00 86.94 91 PRO A N 1
ATOM 684 C CA . PRO A 1 91 ? -1.445 -4.585 -15.836 1.00 86.94 91 PRO A CA 1
ATOM 685 C C . PRO A 1 91 ? -0.008 -4.107 -15.582 1.00 86.94 91 PRO A C 1
ATOM 687 O O . PRO A 1 91 ? 0.763 -4.836 -14.963 1.00 86.94 91 PRO A O 1
ATOM 690 N N . ALA A 1 92 ? 0.361 -2.889 -15.996 1.00 86.44 92 ALA A N 1
ATOM 691 C CA . ALA A 1 92 ? 1.707 -2.360 -15.771 1.00 86.44 92 ALA A CA 1
ATOM 692 C C . ALA A 1 92 ? 1.940 -2.045 -14.287 1.00 86.44 92 ALA A C 1
ATOM 694 O O . ALA A 1 92 ? 3.016 -2.305 -13.747 1.00 86.44 92 ALA A O 1
ATOM 695 N N . LEU A 1 93 ? 0.910 -1.530 -13.615 1.00 86.19 93 LEU A N 1
ATOM 696 C CA . LEU A 1 93 ? 0.904 -1.328 -12.168 1.00 86.19 93 LEU A CA 1
ATOM 697 C C . LEU A 1 93 ? 0.983 -2.663 -11.420 1.00 86.19 93 LEU A C 1
ATOM 699 O O . LEU A 1 93 ? 1.786 -2.797 -10.499 1.00 86.19 93 LEU A O 1
ATOM 703 N N . MET A 1 94 ? 0.212 -3.669 -11.835 1.00 88.31 94 MET A N 1
ATOM 704 C CA . MET A 1 94 ? 0.259 -5.003 -11.228 1.00 88.31 94 MET A CA 1
ATOM 705 C C . MET A 1 94 ? 1.630 -5.669 -11.382 1.00 88.31 94 MET A C 1
ATOM 707 O O . MET A 1 94 ? 2.145 -6.253 -10.425 1.00 88.31 94 MET A O 1
ATOM 711 N N . ASP A 1 95 ? 2.264 -5.538 -12.545 1.00 90.62 95 ASP A N 1
ATOM 712 C CA . ASP A 1 95 ? 3.627 -6.024 -12.758 1.00 90.62 95 ASP A CA 1
ATOM 713 C C . ASP A 1 95 ? 4.650 -5.247 -11.919 1.00 90.62 95 ASP A C 1
ATOM 715 O O . ASP A 1 95 ? 5.559 -5.853 -11.341 1.00 90.62 95 ASP A O 1
ATOM 719 N N . ALA A 1 96 ? 4.478 -3.932 -11.762 1.00 88.50 96 ALA A N 1
ATOM 720 C CA . ALA A 1 96 ? 5.312 -3.116 -10.883 1.00 88.50 96 ALA A CA 1
ATOM 721 C C . ALA A 1 96 ? 5.165 -3.522 -9.404 1.00 88.50 96 ALA A C 1
ATOM 723 O O . ALA A 1 96 ? 6.168 -3.666 -8.708 1.00 88.50 96 ALA A O 1
ATOM 724 N N . VAL A 1 97 ? 3.948 -3.810 -8.925 1.00 86.38 97 VAL A N 1
ATOM 725 C CA . VAL A 1 97 ? 3.721 -4.341 -7.566 1.00 86.38 97 VAL A CA 1
ATOM 726 C C . VAL A 1 97 ? 4.404 -5.697 -7.386 1.00 86.38 97 VAL A C 1
ATOM 728 O O . VAL A 1 97 ? 5.109 -5.906 -6.401 1.00 86.38 97 VAL A O 1
ATOM 731 N N . ARG A 1 98 ? 4.238 -6.622 -8.340 1.00 86.00 98 ARG A N 1
ATOM 732 C CA . ARG A 1 98 ? 4.811 -7.978 -8.251 1.00 86.00 98 ARG A CA 1
ATOM 733 C C . ARG A 1 98 ? 6.334 -7.985 -8.310 1.00 86.00 98 ARG A C 1
ATOM 735 O O . ARG A 1 98 ? 6.962 -8.805 -7.646 1.00 86.00 98 ARG A O 1
ATOM 742 N N . SER A 1 99 ? 6.919 -7.094 -9.104 1.00 92.44 99 SER A N 1
ATOM 743 C CA . SER A 1 99 ? 8.371 -6.927 -9.215 1.00 92.44 99 SER A CA 1
ATOM 744 C C . SER A 1 99 ? 8.967 -6.052 -8.107 1.00 92.44 99 SER A C 1
ATOM 746 O O . SER A 1 99 ? 10.189 -6.004 -7.968 1.00 92.44 99 SER A O 1
ATOM 748 N N . GLY A 1 100 ? 8.129 -5.387 -7.303 1.00 86.12 100 GLY A N 1
ATOM 749 C CA . GLY A 1 100 ? 8.568 -4.430 -6.291 1.00 86.12 100 GLY A CA 1
ATOM 750 C C . GLY A 1 100 ? 9.162 -3.150 -6.887 1.00 86.12 100 GLY A C 1
ATOM 751 O O . GLY A 1 100 ? 9.968 -2.487 -6.233 1.00 86.12 100 GLY A O 1
ATOM 752 N N . ASP A 1 101 ? 8.802 -2.796 -8.123 1.00 90.19 101 ASP A N 1
ATOM 753 C CA . ASP A 1 101 ? 9.276 -1.591 -8.798 1.00 90.19 101 ASP A CA 1
ATOM 754 C C . ASP A 1 101 ? 8.549 -0.341 -8.283 1.00 90.19 101 ASP A C 1
ATOM 756 O O . ASP A 1 101 ? 7.638 0.214 -8.903 1.00 90.19 101 ASP A O 1
ATOM 760 N N . ILE A 1 102 ? 9.003 0.125 -7.120 1.00 84.62 102 ILE A N 1
ATOM 761 C CA . ILE A 1 102 ? 8.494 1.328 -6.458 1.00 84.62 102 ILE A CA 1
ATOM 762 C C . ILE A 1 102 ? 8.599 2.566 -7.362 1.00 84.62 102 ILE A C 1
ATOM 764 O O . ILE A 1 102 ? 7.742 3.438 -7.274 1.00 84.62 102 ILE A O 1
ATOM 768 N N . LYS A 1 103 ? 9.587 2.655 -8.267 1.00 86.94 103 LYS A N 1
ATOM 769 C CA . LYS A 1 103 ? 9.752 3.838 -9.132 1.00 86.94 103 LYS A CA 1
ATOM 770 C C . LYS A 1 103 ? 8.596 3.975 -10.112 1.00 86.94 103 LYS A C 1
ATOM 772 O O . LYS A 1 103 ? 8.085 5.076 -10.315 1.00 86.94 103 LYS A O 1
ATOM 777 N N . THR A 1 104 ? 8.184 2.857 -10.699 1.00 86.81 104 THR A N 1
ATOM 778 C CA . THR A 1 104 ? 7.043 2.807 -11.617 1.00 86.81 104 THR 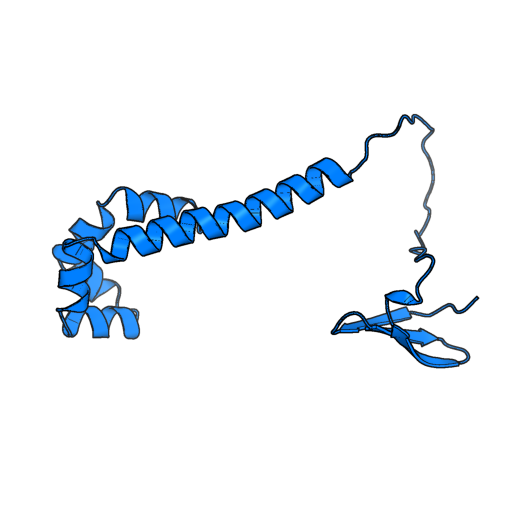A CA 1
ATOM 779 C C . THR A 1 104 ? 5.732 3.087 -10.878 1.00 86.81 104 THR A C 1
ATOM 781 O O . THR A 1 104 ? 4.883 3.817 -11.390 1.00 86.81 104 THR A O 1
ATOM 784 N N . LEU A 1 105 ? 5.598 2.602 -9.638 1.00 84.50 105 LEU A N 1
ATOM 785 C CA . LEU A 1 105 ? 4.453 2.912 -8.777 1.00 84.50 105 LEU A CA 1
ATOM 786 C C . LEU A 1 105 ? 4.401 4.402 -8.400 1.00 84.50 105 LEU A C 1
ATOM 788 O O . LEU A 1 105 ? 3.374 5.043 -8.591 1.00 84.50 105 LEU A O 1
ATOM 792 N N . GLU A 1 106 ? 5.498 4.999 -7.929 1.00 84.75 106 GLU A N 1
ATOM 793 C CA . GLU A 1 106 ? 5.550 6.415 -7.528 1.00 84.75 106 GLU A CA 1
ATOM 794 C C . GLU A 1 106 ? 5.350 7.388 -8.695 1.00 84.75 106 GLU A C 1
ATOM 796 O O . GLU A 1 106 ? 4.743 8.451 -8.523 1.00 84.75 106 GLU A O 1
ATOM 801 N N . ALA A 1 107 ? 5.838 7.030 -9.887 1.00 87.38 107 ALA A N 1
ATOM 802 C CA . ALA A 1 107 ? 5.619 7.808 -11.101 1.00 87.38 107 ALA A CA 1
ATOM 803 C C . ALA A 1 107 ? 4.147 7.795 -11.545 1.00 87.38 107 ALA A C 1
ATOM 805 O O . ALA A 1 107 ? 3.710 8.707 -12.254 1.00 87.38 107 ALA A O 1
ATOM 806 N N . ASN A 1 108 ? 3.365 6.796 -11.119 1.00 87.56 108 ASN A N 1
ATOM 807 C CA . ASN A 1 108 ? 1.967 6.678 -11.493 1.00 87.56 108 ASN A CA 1
ATOM 808 C C . ASN A 1 108 ? 1.065 7.578 -10.610 1.00 87.56 108 ASN A C 1
ATOM 810 O O . ASN A 1 108 ? 1.034 7.454 -9.379 1.00 87.56 108 ASN A O 1
ATOM 814 N N . PRO A 1 109 ? 0.267 8.487 -11.207 1.00 85.75 109 PRO A N 1
ATOM 815 C CA . PRO A 1 109 ? -0.604 9.386 -10.453 1.00 85.75 109 PRO A CA 1
ATOM 816 C C . PRO A 1 109 ? -1.719 8.667 -9.677 1.00 85.75 109 PRO A C 1
ATOM 818 O O . PRO A 1 109 ? -2.192 9.213 -8.681 1.00 85.75 109 PRO A O 1
ATOM 821 N N . GLN A 1 110 ? -2.142 7.473 -10.095 1.00 83.81 110 GLN A N 1
ATOM 822 C CA . GLN A 1 110 ? -3.177 6.685 -9.417 1.00 83.81 110 GLN A CA 1
ATOM 823 C C . GLN A 1 110 ? -2.650 6.103 -8.107 1.00 83.81 110 GLN A C 1
ATOM 825 O O . GLN A 1 110 ? -3.299 6.230 -7.073 1.00 83.81 110 GLN A O 1
ATOM 830 N N . PHE A 1 111 ? -1.426 5.576 -8.112 1.00 84.69 111 PHE A N 1
ATOM 831 C CA . PHE A 1 111 ? -0.774 5.098 -6.895 1.00 84.69 111 PHE A CA 1
ATOM 832 C C . PHE A 1 111 ? -0.561 6.234 -5.885 1.00 84.69 111 PHE A C 1
ATOM 834 O O . PHE A 1 111 ? -0.816 6.078 -4.694 1.00 84.69 111 PHE A O 1
ATOM 841 N N . ARG A 1 112 ? -0.197 7.434 -6.356 1.00 85.31 112 ARG A N 1
ATOM 842 C CA . ARG A 1 112 ? -0.105 8.629 -5.497 1.00 85.31 112 ARG A CA 1
ATOM 843 C C . ARG A 1 112 ? -1.440 9.029 -4.861 1.00 85.31 112 ARG A C 1
ATOM 845 O O . ARG A 1 112 ? -1.454 9.525 -3.732 1.00 85.31 112 ARG A O 1
ATOM 852 N N . ARG A 1 113 ? -2.553 8.847 -5.577 1.00 85.38 113 ARG A N 1
ATOM 853 C CA . ARG A 1 113 ? -3.902 9.073 -5.034 1.00 85.38 113 ARG A CA 1
ATOM 854 C C . ARG A 1 113 ? -4.246 8.024 -3.988 1.00 85.38 113 ARG A C 1
ATOM 856 O O . ARG A 1 113 ? -4.647 8.407 -2.895 1.00 85.38 113 ARG A O 1
ATOM 863 N N . LEU A 1 114 ? -3.948 6.754 -4.265 1.00 83.19 114 LEU A N 1
ATOM 864 C CA . LEU A 1 114 ? -4.106 5.669 -3.299 1.00 83.19 114 LEU A CA 1
ATOM 865 C C . LEU A 1 114 ? -3.304 5.940 -2.013 1.00 83.19 114 LEU A C 1
ATOM 867 O O . LEU A 1 114 ? -3.842 5.826 -0.923 1.00 83.19 114 LEU A O 1
ATOM 871 N N . LEU A 1 115 ? -2.055 6.409 -2.102 1.00 82.81 115 LEU A N 1
ATOM 872 C CA . LEU A 1 115 ? -1.262 6.797 -0.920 1.00 82.81 115 LEU A CA 1
ATOM 873 C C . LEU A 1 115 ? -1.840 7.987 -0.140 1.00 82.81 115 LEU A C 1
ATOM 875 O O . LEU A 1 115 ? -1.565 8.152 1.049 1.00 82.81 115 LEU A O 1
ATOM 879 N N . SER A 1 116 ? -2.619 8.837 -0.806 1.00 84.62 116 SER A N 1
ATOM 880 C CA . SER A 1 116 ? -3.317 9.951 -0.160 1.00 84.62 116 SER A CA 1
ATOM 881 C C . SER A 1 116 ? -4.606 9.500 0.535 1.00 84.62 116 SER A C 1
ATOM 883 O O . SER A 1 116 ? -5.184 10.283 1.291 1.00 84.62 116 SER A O 1
ATOM 885 N N . ASN A 1 117 ? -5.043 8.255 0.312 1.00 85.00 117 ASN A N 1
ATOM 886 C CA . ASN A 1 117 ? -6.224 7.686 0.939 1.00 85.00 117 ASN A CA 1
ATOM 887 C C . ASN A 1 117 ? -6.009 7.539 2.462 1.00 85.00 117 ASN A C 1
ATOM 889 O O . ASN A 1 117 ? -4.975 7.012 2.892 1.00 85.00 117 ASN A O 1
ATOM 893 N N . PRO A 1 118 ? -6.963 7.994 3.295 1.00 82.81 118 PRO A N 1
ATOM 894 C CA . PRO A 1 118 ? -6.854 7.898 4.750 1.00 82.81 118 PRO A CA 1
ATOM 895 C C . PRO A 1 118 ? -6.702 6.450 5.238 1.00 82.81 118 PRO A C 1
ATOM 897 O O . PRO A 1 118 ? -5.843 6.191 6.076 1.00 82.81 118 PRO A O 1
ATOM 900 N N . THR A 1 119 ? -7.424 5.496 4.648 1.00 81.88 119 THR A N 1
ATOM 901 C CA . THR A 1 119 ? -7.348 4.074 5.008 1.00 81.88 119 THR A CA 1
ATOM 902 C C . THR A 1 119 ? -5.944 3.507 4.784 1.00 81.88 119 THR A C 1
ATOM 904 O O . THR A 1 119 ? -5.418 2.790 5.632 1.00 81.88 119 THR A O 1
ATOM 907 N N . ILE A 1 120 ? -5.280 3.866 3.678 1.00 82.12 120 ILE A N 1
ATOM 908 C CA . ILE A 1 120 ? -3.905 3.418 3.387 1.00 82.12 120 ILE A CA 1
ATOM 909 C C . ILE A 1 120 ? -2.916 3.967 4.421 1.00 82.12 120 ILE A C 1
ATOM 911 O O . ILE A 1 120 ? -2.022 3.240 4.865 1.00 82.12 120 ILE A O 1
ATOM 915 N N . ARG A 1 121 ? -3.076 5.234 4.828 1.00 82.81 121 ARG A N 1
ATOM 916 C CA . ARG A 1 121 ? -2.233 5.876 5.852 1.00 82.81 121 ARG A CA 1
ATOM 917 C C . ARG A 1 121 ? -2.414 5.227 7.221 1.00 82.81 121 ARG A C 1
ATOM 919 O O . ARG A 1 121 ? -1.425 5.009 7.920 1.00 82.81 121 ARG A O 1
ATOM 926 N N . ASP A 1 122 ? -3.646 4.875 7.569 1.00 82.50 122 ASP A N 1
ATOM 927 C CA . ASP A 1 122 ? -3.960 4.213 8.833 1.00 82.50 122 ASP A CA 1
ATOM 928 C C . ASP A 1 122 ? -3.389 2.789 8.883 1.00 82.50 122 ASP A C 1
ATOM 930 O O . ASP A 1 122 ? -2.776 2.408 9.884 1.00 82.50 122 ASP A O 1
ATOM 934 N N . ILE A 1 123 ? -3.481 2.028 7.783 1.00 76.69 123 ILE A N 1
ATOM 935 C CA . ILE A 1 123 ? -2.839 0.709 7.670 1.00 76.69 123 ILE A CA 1
ATOM 936 C C . ILE A 1 123 ? -1.316 0.845 7.783 1.00 76.69 123 ILE A C 1
ATOM 938 O O . ILE A 1 123 ? -0.706 0.194 8.626 1.00 76.69 123 ILE A O 1
ATOM 942 N N . THR A 1 124 ? -0.671 1.712 6.992 1.00 75.25 124 THR A N 1
ATOM 943 C CA . THR A 1 124 ? 0.799 1.875 7.057 1.00 75.25 124 THR A CA 1
ATOM 944 C C . THR A 1 124 ? 1.295 2.388 8.410 1.00 75.25 124 THR A C 1
ATOM 946 O O . THR A 1 124 ? 2.429 2.099 8.790 1.00 75.25 124 THR A O 1
ATOM 949 N N . GLY A 1 125 ? 0.467 3.125 9.154 1.00 77.12 125 GLY A N 1
ATOM 950 C CA . GLY A 1 125 ? 0.757 3.518 10.532 1.00 77.12 125 GLY A CA 1
ATOM 951 C C . GLY A 1 125 ? 0.686 2.358 11.530 1.00 77.12 125 GLY A C 1
ATOM 952 O O . GLY A 1 125 ? 1.456 2.345 12.486 1.00 77.12 125 GLY A O 1
ATOM 953 N N . LYS A 1 126 ? -0.205 1.386 11.299 1.00 68.44 126 LYS A N 1
ATOM 954 C CA . LYS A 1 126 ? -0.425 0.218 12.170 1.00 68.44 126 LYS A CA 1
ATOM 955 C C . LYS A 1 126 ? 0.489 -0.976 11.870 1.00 68.44 126 LYS A C 1
ATOM 957 O O . LYS A 1 126 ? 0.691 -1.794 12.755 1.00 68.44 126 LYS A O 1
ATOM 962 N N . VAL A 1 127 ? 1.039 -1.078 10.657 1.00 64.69 127 VAL A N 1
ATOM 963 C CA . VAL A 1 127 ? 1.923 -2.186 10.218 1.00 64.69 127 VAL A CA 1
ATOM 964 C C . VAL A 1 127 ? 3.412 -1.924 10.556 1.00 64.69 127 VAL A C 1
ATOM 966 O O . VAL A 1 127 ? 4.294 -2.646 10.098 1.00 64.69 127 VAL A O 1
ATOM 969 N N . LYS A 1 128 ? 3.718 -0.885 11.345 1.00 52.50 128 LYS A N 1
ATOM 970 C CA . LYS A 1 128 ? 5.085 -0.530 11.770 1.00 52.50 128 LYS A CA 1
ATOM 971 C C . LYS A 1 128 ? 5.547 -1.237 13.037 1.00 52.50 128 LYS A C 1
ATOM 973 O O . LYS A 1 128 ? 4.719 -1.394 13.957 1.00 52.50 128 LYS A O 1
#

pLDDT: mean 71.64, std 13.95, range [39.72, 92.44]

Foldseek 3Di:
DFDFAFPDADPQWTFTQGPVPGTDIGHNVPDPDDDPPPPDDDDDDDDDDDDPPVVVVVVVVVVVVVLVVVLVVLVVVCVVPPLSVVCVVDVVSVVCVVVVVVVSLVPDVSSVVVCVDPSVVVNVVSVD

Sequence (128 aa):
MISGEILSLNGGTYTLRSGSLGTITIPQSNVRTIRPRSATNARTQSRSPSHNPVSGQIQDMQHMMTGDADIMSMILSLQDDPDLQRILEDPALMDAVRSGDIKTLEANPQFRRLLSNPTIRDITGKVK